Protein AF-A0A840CPN0-F1 (afdb_monomer_lite)

Sequence (79 aa):
MNLLFVDCLFYKMFVIDADQEAADKLMIKINEIHDDLLKRVNVNEGKEVKGRVKAYYKKLRADIKVQADIIAKEIAVLG

Radius of gyration: 15.74 Å; chains: 1; bounding box: 33×17×46 Å

Organism: NCBI:txid637886

Secondary structure (DSSP, 8-state):
-HHHHHHHHHHHHHSTT--HHHHHHHHHHHHHHHHHHHHHHHS-SSTTSTTTHHHHHHHHHHHHHHHHHHHHHHHHHH-

Foldseek 3Di:
DVVLLVLLVCQVPPPPPFPVVLSVVLNVVVVVVVVVLVVLVVDPPVVVPPPCVVVSVVVSVVVVVVSVVVSVVSSVVRD

Structure (mmCIF, N/CA/C/O backbone):
data_AF-A0A840CPN0-F1
#
_entry.id   AF-A0A840CPN0-F1
#
loop_
_atom_site.group_PDB
_atom_site.id
_atom_site.type_symbol
_atom_site.label_atom_id
_atom_site.label_alt_id
_atom_site.label_comp_id
_atom_site.label_asym_id
_atom_site.label_entity_id
_atom_site.label_seq_id
_atom_site.pdbx_PDB_ins_code
_atom_site.Cartn_x
_atom_site.Cartn_y
_atom_site.Cartn_z
_atom_site.occupancy
_atom_site.B_iso_or_equiv
_atom_site.auth_seq_id
_atom_site.auth_comp_id
_atom_site.auth_asym_id
_atom_site.auth_atom_id
_atom_site.pdbx_PDB_model_num
ATOM 1 N N . MET A 1 1 ? -2.291 6.124 -2.752 1.00 74.69 1 MET A N 1
ATOM 2 C CA . MET A 1 1 ? -1.782 5.849 -1.392 1.00 74.69 1 MET A CA 1
ATOM 3 C C . MET A 1 1 ? -2.369 6.773 -0.347 1.00 74.69 1 MET A C 1
ATOM 5 O O . MET A 1 1 ? -2.779 6.249 0.669 1.00 74.69 1 MET A O 1
ATOM 9 N N . ASN A 1 2 ? -2.515 8.079 -0.602 1.00 84.44 2 ASN A N 1
ATOM 10 C CA . ASN A 1 2 ? -3.154 8.987 0.368 1.00 84.44 2 ASN A CA 1
ATOM 11 C C . ASN A 1 2 ? -4.549 8.526 0.821 1.00 84.44 2 ASN A C 1
ATOM 13 O O . ASN A 1 2 ? -4.851 8.632 1.998 1.00 84.44 2 ASN A O 1
ATOM 17 N N . LEU A 1 3 ? -5.363 7.957 -0.081 1.00 88.88 3 LEU A N 1
ATOM 18 C CA . LEU A 1 3 ? -6.677 7.420 0.291 1.00 88.88 3 LEU A CA 1
ATOM 19 C C . LEU A 1 3 ? -6.574 6.255 1.293 1.00 88.88 3 LEU A C 1
ATOM 21 O O . LEU A 1 3 ? -7.219 6.306 2.323 1.00 88.88 3 LEU A O 1
ATOM 25 N N . LEU A 1 4 ? -5.668 5.298 1.063 1.00 91.31 4 LEU A N 1
ATOM 26 C CA . LEU A 1 4 ? -5.423 4.172 1.981 1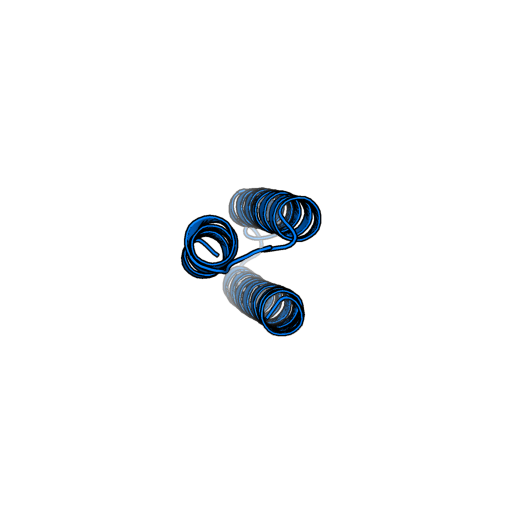.00 91.31 4 LEU A CA 1
ATOM 27 C C . LEU A 1 4 ? -4.920 4.640 3.356 1.00 91.31 4 LEU A C 1
ATOM 29 O O . LEU A 1 4 ? -5.248 4.056 4.378 1.00 91.31 4 LEU A O 1
ATOM 33 N N . PHE A 1 5 ? -4.125 5.713 3.388 1.00 92.19 5 PHE A N 1
ATOM 34 C CA . PHE A 1 5 ? -3.670 6.311 4.643 1.00 92.19 5 PHE A CA 1
ATOM 35 C C . PHE A 1 5 ? -4.829 6.961 5.411 1.00 92.19 5 PHE A C 1
ATOM 37 O O . PHE A 1 5 ? -4.913 6.851 6.632 1.00 92.19 5 PHE A O 1
ATOM 44 N N . VAL A 1 6 ? -5.732 7.622 4.684 1.00 93.31 6 VAL A N 1
ATOM 45 C CA . VAL A 1 6 ? -6.969 8.178 5.236 1.00 93.31 6 VAL A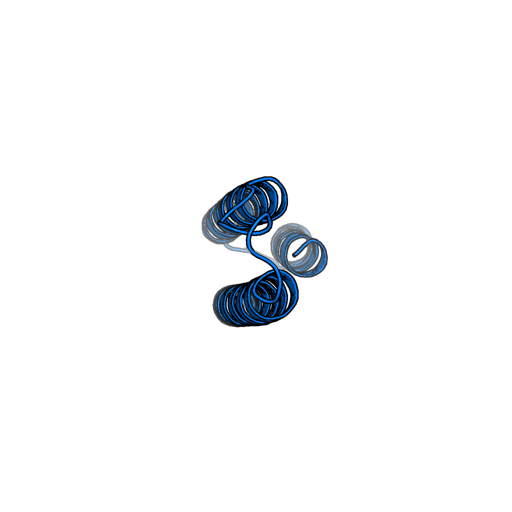 CA 1
ATOM 46 C C . VAL A 1 6 ? -7.882 7.060 5.742 1.00 93.31 6 VAL A C 1
ATOM 48 O O . VAL A 1 6 ? -8.415 7.202 6.834 1.00 93.31 6 VAL A O 1
ATOM 51 N N . ASP A 1 7 ? -7.992 5.931 5.039 1.00 92.06 7 ASP A N 1
ATOM 52 C CA . ASP A 1 7 ? -8.771 4.771 5.495 1.00 92.06 7 ASP A CA 1
ATOM 53 C C . ASP A 1 7 ? -8.244 4.230 6.838 1.00 92.06 7 ASP A C 1
ATOM 55 O O . ASP A 1 7 ? -9.025 4.021 7.766 1.00 92.06 7 ASP A O 1
ATOM 59 N N . CYS A 1 8 ? -6.918 4.111 7.003 1.00 93.19 8 CYS A N 1
ATOM 60 C CA . CYS A 1 8 ? -6.318 3.766 8.297 1.00 93.19 8 CYS A CA 1
ATOM 61 C C . CYS A 1 8 ? -6.630 4.806 9.387 1.00 93.19 8 CYS A C 1
ATOM 63 O O . CYS A 1 8 ? -6.920 4.437 10.523 1.00 93.19 8 CYS A O 1
ATOM 65 N N . LEU A 1 9 ? -6.593 6.105 9.064 1.00 93.56 9 LEU A N 1
ATOM 66 C CA . LEU A 1 9 ? -6.976 7.159 10.011 1.00 93.56 9 LEU A CA 1
ATOM 67 C C . LEU A 1 9 ? -8.448 7.049 10.418 1.00 93.56 9 LEU A C 1
ATOM 69 O O . LEU A 1 9 ? -8.759 7.172 11.601 1.00 93.56 9 LEU A O 1
ATOM 73 N N . PHE A 1 10 ? -9.346 6.794 9.465 1.00 93.81 10 PHE A N 1
ATOM 74 C CA . PHE A 1 10 ? -10.764 6.605 9.749 1.00 93.81 10 PHE A CA 1
ATOM 75 C C . PHE A 1 10 ? -10.991 5.405 10.668 1.00 93.81 10 PHE A C 1
ATOM 77 O O . PHE A 1 10 ? -11.702 5.540 11.662 1.00 93.81 10 PHE A O 1
ATOM 84 N N . TYR A 1 11 ? -10.337 4.276 10.389 1.00 93.69 11 TYR A N 1
ATOM 85 C CA . TYR A 1 11 ? -10.370 3.106 11.264 1.00 93.69 11 TYR A CA 1
ATOM 86 C C . TYR A 1 11 ? -9.957 3.472 12.698 1.00 93.69 11 TYR A C 1
ATOM 88 O O . TYR A 1 11 ? -10.717 3.255 13.637 1.00 93.69 11 TYR A O 1
ATOM 96 N N . LYS A 1 12 ? -8.811 4.144 12.869 1.00 93.69 12 LYS A N 1
ATOM 97 C CA . LYS A 1 12 ? -8.308 4.549 14.193 1.00 93.69 12 LYS A CA 1
ATOM 98 C C . LYS A 1 12 ? -9.232 5.508 14.945 1.00 93.69 12 LYS A C 1
ATOM 100 O O . LYS A 1 12 ? -9.287 5.450 16.171 1.00 93.69 12 LYS A O 1
ATOM 105 N N . MET A 1 13 ? -9.886 6.429 14.239 1.00 93.81 13 MET A N 1
ATOM 106 C CA . MET A 1 13 ? -10.656 7.514 14.856 1.00 93.81 13 MET A CA 1
ATOM 107 C C . MET A 1 13 ? -12.123 7.166 15.115 1.00 93.81 13 MET A C 1
ATOM 109 O O . MET A 1 13 ? -12.719 7.743 16.023 1.00 93.81 13 MET A O 1
ATOM 113 N N . PHE A 1 14 ? -12.715 6.283 14.309 1.00 93.25 14 PHE A N 1
ATOM 114 C CA . PHE A 1 14 ? -14.166 6.071 14.302 1.00 93.25 14 PHE A CA 1
ATOM 115 C C . PHE A 1 14 ? -14.599 4.638 14.635 1.00 93.25 14 PHE A C 1
ATOM 117 O O . PHE A 1 14 ? -15.781 4.434 14.909 1.00 93.25 14 PHE A O 1
ATOM 124 N N . VAL A 1 15 ? -13.687 3.658 14.655 1.00 93.12 15 VAL A N 1
ATOM 125 C CA . VAL A 1 15 ? -13.998 2.295 15.111 1.00 93.12 15 VAL A CA 1
ATOM 126 C C . VAL A 1 15 ? -13.768 2.193 16.622 1.00 93.12 15 VAL A C 1
ATOM 128 O O . VAL A 1 15 ? -12.711 2.556 17.138 1.00 93.12 15 VAL A O 1
ATOM 131 N N . ILE A 1 16 ? -14.785 1.717 17.345 1.00 92.94 16 ILE A N 1
ATOM 132 C CA . ILE A 1 16 ? -14.696 1.463 18.789 1.00 92.94 16 ILE A CA 1
ATOM 133 C C . ILE A 1 16 ? -13.761 0.270 19.011 1.00 92.94 16 ILE A C 1
ATOM 135 O O . ILE A 1 16 ? -13.872 -0.728 18.304 1.00 92.94 16 ILE A O 1
ATOM 139 N N . ASP A 1 17 ? -12.845 0.392 19.975 1.00 92.25 17 ASP A N 1
ATOM 140 C CA . ASP A 1 17 ? -11.826 -0.620 20.295 1.00 92.25 17 ASP A CA 1
ATOM 141 C C . ASP A 1 17 ? -10.934 -1.013 19.101 1.00 92.25 17 ASP A C 1
ATOM 143 O O . ASP A 1 17 ? -10.432 -2.134 19.022 1.00 92.25 17 ASP A O 1
ATOM 147 N N . ALA A 1 18 ? -10.718 -0.077 18.168 1.00 91.81 18 ALA A N 1
ATOM 148 C CA . ALA A 1 18 ? -9.829 -0.269 17.027 1.00 91.81 18 ALA A CA 1
ATOM 149 C C . ALA A 1 18 ? -8.419 -0.695 17.463 1.00 91.81 18 ALA A C 1
ATOM 151 O O . ALA A 1 18 ? -7.844 -0.117 18.393 1.00 91.81 18 ALA A O 1
ATOM 152 N N . ASP A 1 19 ? -7.821 -1.634 16.726 1.00 94.31 19 ASP A N 1
ATOM 153 C CA . ASP A 1 19 ? -6.423 -2.019 16.909 1.00 94.31 19 ASP A CA 1
ATOM 154 C C . ASP A 1 19 ? -5.503 -0.914 16.363 1.00 94.31 19 ASP A C 1
ATOM 156 O O . ASP A 1 19 ? -5.089 -0.894 15.198 1.00 94.31 19 ASP A O 1
ATOM 160 N N . GLN A 1 20 ? -5.214 0.052 17.235 1.00 93.25 20 GLN A N 1
ATOM 161 C CA . GLN A 1 20 ? -4.396 1.219 16.919 1.00 93.25 20 GLN A CA 1
ATOM 162 C C . GLN A 1 20 ? -2.990 0.816 16.453 1.00 93.25 20 GLN A C 1
ATOM 164 O O . GLN A 1 20 ? -2.447 1.452 15.550 1.00 93.25 20 GLN A O 1
ATOM 169 N N . GLU A 1 21 ? -2.414 -0.247 17.027 1.00 94.94 21 GLU A N 1
ATOM 170 C CA . GLU A 1 21 ? -1.057 -0.696 16.708 1.00 94.94 21 GLU A CA 1
ATOM 171 C C . GLU A 1 21 ? -1.001 -1.350 15.322 1.00 94.94 21 GLU A C 1
ATOM 173 O O . GLU A 1 21 ? -0.076 -1.089 14.545 1.00 94.94 21 GLU A O 1
ATOM 178 N N . ALA A 1 22 ? -1.996 -2.171 14.975 1.00 93.19 22 ALA A N 1
ATOM 179 C CA . ALA A 1 22 ? -2.099 -2.753 13.640 1.00 93.19 22 ALA A CA 1
ATOM 180 C C . ALA A 1 22 ? -2.309 -1.677 12.564 1.00 93.19 22 ALA A C 1
ATOM 182 O O . ALA A 1 22 ? -1.664 -1.715 11.510 1.00 93.19 22 ALA A O 1
ATOM 183 N N . ALA A 1 23 ? -3.141 -0.673 12.849 1.00 93.75 23 ALA A N 1
ATOM 184 C CA . ALA A 1 23 ? -3.336 0.462 11.956 1.00 93.75 23 ALA A CA 1
ATOM 185 C C . ALA A 1 23 ? -2.060 1.307 11.796 1.00 93.75 23 ALA A C 1
ATOM 187 O O . ALA A 1 23 ? -1.712 1.678 10.675 1.00 93.75 23 ALA A O 1
ATOM 188 N N . ASP A 1 24 ? -1.316 1.555 12.879 1.00 94.81 24 ASP A N 1
ATOM 189 C CA . ASP A 1 24 ? -0.038 2.276 12.825 1.00 94.81 24 ASP A CA 1
ATOM 190 C C . ASP A 1 24 ? 1.014 1.537 11.997 1.00 94.81 24 ASP A C 1
ATOM 192 O O . ASP A 1 24 ? 1.680 2.144 11.154 1.00 94.81 24 ASP A O 1
ATOM 196 N N . LYS A 1 25 ? 1.116 0.213 12.152 1.00 95.50 25 LYS A N 1
ATOM 197 C CA . LYS A 1 25 ? 1.987 -0.624 11.311 1.00 95.50 25 LYS A CA 1
ATOM 198 C C . LYS A 1 25 ? 1.634 -0.493 9.829 1.00 95.50 25 LYS A C 1
ATOM 200 O O . LYS A 1 25 ? 2.531 -0.353 8.996 1.00 95.50 25 LYS A O 1
ATOM 205 N N . LEU A 1 26 ? 0.343 -0.487 9.492 1.00 94.38 26 LEU A N 1
ATOM 206 C CA . LEU A 1 26 ? -0.109 -0.293 8.113 1.00 94.38 26 LEU A CA 1
ATOM 207 C C . LEU A 1 26 ? 0.200 1.109 7.586 1.00 94.38 26 LEU A C 1
ATOM 209 O O . LEU A 1 26 ? 0.646 1.248 6.449 1.00 94.38 26 LEU A O 1
ATOM 213 N N . MET A 1 27 ? 0.031 2.147 8.404 1.00 94.50 27 MET A N 1
ATOM 214 C CA . MET A 1 27 ? 0.370 3.525 8.035 1.00 94.50 27 MET A CA 1
ATOM 215 C C . MET A 1 27 ? 1.874 3.706 7.786 1.00 94.50 27 MET A C 1
ATOM 217 O O . MET A 1 27 ? 2.253 4.359 6.810 1.00 94.50 27 MET A O 1
ATOM 221 N N . ILE A 1 28 ? 2.732 3.088 8.605 1.00 95.75 28 ILE A N 1
ATOM 222 C CA . ILE A 1 28 ? 4.189 3.063 8.392 1.00 95.75 28 ILE A CA 1
ATOM 223 C C . ILE A 1 28 ? 4.513 2.371 7.065 1.00 95.75 28 ILE A C 1
ATOM 225 O O . ILE A 1 28 ? 5.189 2.955 6.220 1.00 95.75 28 ILE A O 1
ATOM 229 N N . LYS A 1 29 ? 3.953 1.180 6.829 1.00 94.38 29 LYS A N 1
ATOM 230 C CA . LYS A 1 29 ? 4.149 0.427 5.582 1.00 94.38 29 LYS A CA 1
ATOM 231 C C . LYS A 1 29 ? 3.698 1.208 4.343 1.00 94.38 29 LYS A C 1
ATOM 233 O O . LYS A 1 29 ? 4.377 1.188 3.317 1.00 94.38 29 LYS A O 1
ATOM 238 N N . ILE A 1 30 ? 2.568 1.919 4.419 1.00 93.75 30 ILE A N 1
ATOM 239 C CA . ILE A 1 30 ? 2.096 2.798 3.337 1.00 93.75 30 ILE A CA 1
ATOM 240 C C . ILE A 1 30 ? 3.140 3.874 3.026 1.00 93.75 30 ILE A C 1
ATOM 242 O O . ILE A 1 30 ? 3.422 4.113 1.851 1.00 93.75 30 ILE A O 1
ATOM 246 N N . ASN A 1 31 ? 3.717 4.503 4.054 1.00 93.56 31 ASN A N 1
ATOM 247 C CA . AS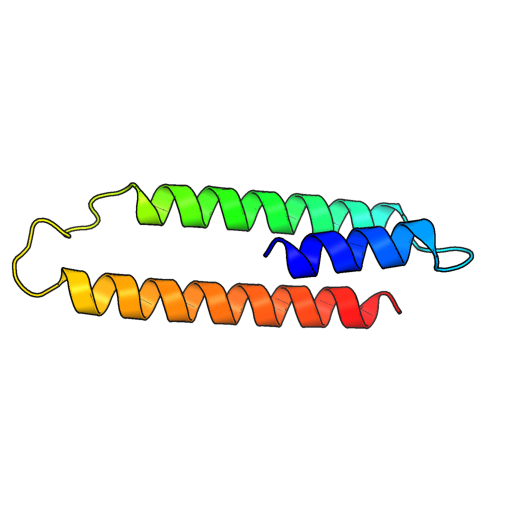N A 1 31 ? 4.743 5.531 3.886 1.00 93.56 31 ASN A CA 1
ATOM 248 C C . ASN A 1 31 ? 6.037 4.970 3.288 1.00 93.56 31 ASN A C 1
ATOM 250 O O . ASN A 1 31 ? 6.575 5.574 2.365 1.00 93.56 31 ASN A O 1
ATOM 254 N N . GLU A 1 32 ? 6.504 3.810 3.751 1.00 94.00 32 GLU A N 1
ATOM 255 C CA . GLU A 1 32 ? 7.704 3.154 3.213 1.00 94.00 32 GLU A CA 1
ATOM 256 C C . GLU A 1 32 ? 7.545 2.823 1.725 1.00 94.00 32 GLU A C 1
ATOM 258 O O . GLU A 1 32 ? 8.389 3.189 0.906 1.00 94.00 32 GLU A O 1
ATOM 263 N N . ILE A 1 33 ? 6.417 2.214 1.341 1.00 92.06 33 ILE A N 1
ATOM 264 C CA . ILE A 1 33 ? 6.150 1.899 -0.066 1.00 92.06 33 ILE A CA 1
ATOM 265 C C . ILE A 1 33 ? 6.036 3.188 -0.892 1.00 92.06 33 ILE A C 1
ATOM 267 O O . ILE A 1 33 ? 6.496 3.235 -2.035 1.00 92.06 33 ILE A O 1
ATOM 271 N N . HIS A 1 34 ? 5.434 4.245 -0.342 1.00 90.19 34 HIS A N 1
ATOM 272 C CA . HIS A 1 34 ? 5.338 5.529 -1.029 1.00 90.19 34 HIS A CA 1
ATOM 273 C C . HIS A 1 34 ? 6.718 6.153 -1.278 1.00 90.19 34 HIS A C 1
ATOM 275 O O . HIS A 1 34 ? 6.982 6.623 -2.387 1.00 90.19 34 HIS A O 1
ATOM 281 N N . ASP A 1 35 ? 7.598 6.130 -0.278 1.00 91.25 35 ASP A N 1
ATOM 282 C CA . ASP A 1 35 ? 8.964 6.646 -0.379 1.00 91.25 35 ASP A CA 1
ATOM 283 C C . ASP A 1 35 ? 9.786 5.860 -1.414 1.00 91.25 35 ASP A C 1
ATOM 285 O O . ASP A 1 35 ? 10.427 6.441 -2.293 1.00 91.25 35 ASP A O 1
ATOM 289 N N . ASP A 1 36 ? 9.679 4.531 -1.413 1.00 89.81 36 ASP A N 1
ATOM 290 C CA . ASP A 1 36 ? 10.338 3.679 -2.406 1.00 89.81 36 ASP A CA 1
ATOM 291 C C . ASP A 1 36 ? 9.832 3.935 -3.831 1.00 89.81 36 ASP A C 1
ATOM 293 O O . ASP A 1 36 ? 10.614 4.003 -4.786 1.00 89.81 36 ASP A O 1
ATOM 297 N N . LEU A 1 37 ? 8.526 4.135 -4.002 1.00 87.12 37 LEU A N 1
ATOM 298 C CA . LEU A 1 37 ? 7.953 4.501 -5.295 1.00 87.12 37 LEU A CA 1
ATOM 299 C C . LEU A 1 37 ? 8.435 5.880 -5.760 1.00 87.12 37 LEU A C 1
ATOM 301 O O . LEU A 1 37 ? 8.772 6.027 -6.936 1.00 87.12 37 LEU A O 1
AT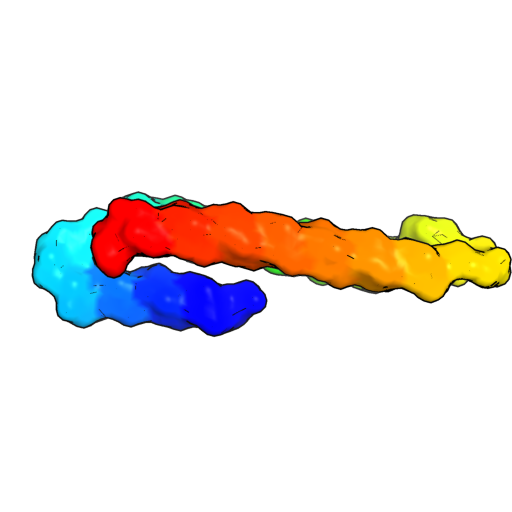OM 305 N N . LEU A 1 38 ? 8.517 6.869 -4.865 1.00 86.69 38 LEU A N 1
ATOM 306 C CA . LEU A 1 38 ? 9.064 8.194 -5.175 1.00 86.69 38 LEU A CA 1
ATOM 307 C C . LEU A 1 38 ? 10.527 8.109 -5.610 1.00 86.69 38 LEU A C 1
ATOM 309 O O . LEU A 1 38 ? 10.898 8.694 -6.632 1.00 86.69 38 LEU A O 1
ATOM 313 N N . LYS A 1 39 ? 11.346 7.318 -4.910 1.00 87.00 39 LYS A N 1
ATOM 314 C CA . LYS A 1 39 ? 12.730 7.045 -5.323 1.00 87.00 39 LYS A CA 1
ATOM 315 C C . LYS A 1 39 ? 12.770 6.449 -6.729 1.00 87.00 39 LYS A C 1
ATOM 317 O O . LYS A 1 39 ? 13.502 6.950 -7.574 1.00 87.00 39 LYS A O 1
ATOM 322 N N . ARG A 1 40 ? 11.924 5.465 -7.048 1.00 84.19 40 ARG A N 1
ATOM 323 C CA . ARG A 1 40 ? 11.853 4.845 -8.391 1.00 84.19 40 ARG A CA 1
ATOM 324 C C . ARG A 1 40 ? 11.361 5.792 -9.489 1.00 84.19 40 ARG A C 1
ATOM 326 O O . ARG A 1 40 ? 11.731 5.635 -10.659 1.00 84.19 40 ARG A O 1
ATOM 333 N N . VAL A 1 41 ? 10.528 6.774 -9.147 1.00 81.19 41 VAL A N 1
ATOM 334 C CA . VAL A 1 41 ? 10.160 7.866 -10.061 1.00 81.19 41 VAL A CA 1
ATOM 335 C C . VAL A 1 41 ? 11.353 8.789 -10.299 1.00 81.19 41 VAL A C 1
ATOM 337 O O . VAL A 1 41 ? 11.557 9.199 -11.439 1.00 81.19 41 VAL A O 1
ATOM 340 N N . ASN A 1 42 ? 12.166 9.062 -9.282 1.00 73.50 42 ASN A N 1
ATOM 341 C CA . ASN A 1 42 ? 13.313 9.965 -9.382 1.00 73.50 42 ASN A CA 1
ATOM 342 C C . ASN A 1 42 ? 14.581 9.306 -9.951 1.00 73.50 42 ASN A C 1
ATOM 344 O O . ASN A 1 42 ? 15.433 10.001 -10.499 1.00 73.50 42 ASN A O 1
ATOM 348 N N . VAL A 1 43 ? 14.707 7.978 -9.896 1.00 70.31 43 VAL A N 1
ATOM 349 C CA . VAL A 1 43 ? 15.853 7.260 -10.469 1.00 70.31 43 VAL A CA 1
ATOM 350 C C . VAL A 1 43 ? 15.699 7.117 -11.988 1.00 70.31 43 VAL A C 1
ATOM 352 O O . VAL A 1 43 ? 14.662 6.703 -12.523 1.00 70.31 43 VAL A O 1
ATOM 355 N N . ASN A 1 44 ? 16.774 7.443 -12.703 1.00 62.72 44 ASN A N 1
ATOM 356 C CA . ASN A 1 44 ? 16.937 7.187 -14.129 1.00 62.72 44 ASN A CA 1
ATOM 357 C C . ASN A 1 44 ? 17.314 5.711 -14.360 1.00 62.72 44 ASN A C 1
ATOM 359 O O . ASN A 1 44 ? 18.432 5.401 -14.758 1.00 62.72 44 ASN A O 1
ATOM 363 N N . GLU A 1 45 ? 16.383 4.780 -14.120 1.00 60.22 45 GLU A N 1
ATOM 364 C CA . GLU A 1 45 ? 16.559 3.339 -14.395 1.00 60.22 45 GLU A CA 1
ATOM 365 C C . GLU A 1 45 ? 16.598 3.050 -15.912 1.00 60.22 45 GLU A C 1
ATOM 367 O O . GLU A 1 45 ? 15.688 2.459 -16.494 1.00 60.22 45 GLU A O 1
ATOM 372 N N . GLY A 1 46 ? 17.620 3.544 -16.613 1.00 59.09 46 GLY A N 1
ATOM 373 C CA . GLY A 1 46 ? 17.719 3.419 -18.068 1.00 59.09 46 GLY A CA 1
ATOM 374 C C . GLY A 1 46 ? 16.673 4.236 -18.833 1.00 59.09 46 GLY A C 1
ATOM 375 O O . GLY A 1 46 ? 16.431 3.959 -20.007 1.00 59.09 46 GLY A O 1
ATOM 376 N N . LYS A 1 47 ? 16.066 5.257 -18.201 1.00 59.97 47 LYS A N 1
ATOM 377 C CA . LYS A 1 47 ? 15.205 6.251 -18.877 1.00 59.97 47 LYS A CA 1
ATOM 378 C C . LYS A 1 47 ? 15.946 7.009 -19.985 1.00 59.97 47 LYS A C 1
ATOM 380 O O . LYS A 1 47 ? 15.331 7.413 -20.963 1.00 59.97 47 LYS A O 1
ATOM 385 N N . GLU A 1 48 ? 17.266 7.098 -19.868 1.00 65.38 48 GLU A N 1
ATOM 386 C CA . GLU A 1 48 ? 18.163 7.640 -20.892 1.00 65.38 48 GLU A CA 1
ATOM 387 C C . GLU A 1 48 ? 18.251 6.743 -22.149 1.00 65.38 48 GLU A C 1
ATOM 389 O O . GLU A 1 48 ? 18.679 7.184 -23.214 1.00 65.38 48 GLU A O 1
ATOM 394 N N . VAL A 1 49 ? 17.802 5.480 -22.075 1.00 69.81 49 VAL A N 1
ATOM 395 C CA . VAL A 1 49 ? 17.754 4.565 -23.224 1.00 69.81 49 VAL A CA 1
ATOM 396 C C . VAL A 1 49 ? 16.462 4.792 -24.014 1.00 69.81 49 VAL A C 1
ATOM 398 O O . VAL A 1 49 ? 15.359 4.429 -23.580 1.00 69.81 49 VAL A O 1
ATOM 401 N N . LYS A 1 50 ? 16.606 5.363 -25.219 1.00 69.50 50 LYS A N 1
ATOM 402 C CA . LYS A 1 50 ? 15.509 5.619 -26.170 1.00 69.50 50 LYS A CA 1
ATOM 403 C C . LYS A 1 50 ? 14.583 4.398 -26.295 1.00 69.50 50 LYS A C 1
ATOM 405 O O . LYS A 1 50 ? 15.019 3.292 -26.596 1.00 69.50 50 LYS A O 1
ATOM 410 N N . GLY A 1 51 ? 13.286 4.610 -26.058 1.00 72.56 51 GLY A N 1
ATOM 411 C CA . GLY A 1 51 ? 12.237 3.591 -26.199 1.00 72.56 51 GLY A CA 1
ATOM 412 C C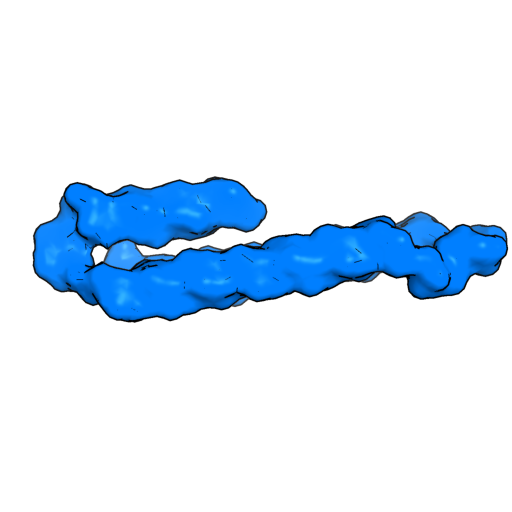 . GLY A 1 51 ? 11.872 2.812 -24.927 1.00 72.56 51 GLY A C 1
ATOM 413 O O . GLY A 1 51 ? 10.790 2.227 -24.884 1.00 72.56 51 GLY A O 1
ATOM 414 N N . ARG A 1 52 ? 12.686 2.842 -23.858 1.00 79.31 52 ARG A N 1
ATOM 415 C CA . ARG A 1 52 ? 12.397 2.085 -22.618 1.00 79.31 52 ARG A CA 1
ATOM 416 C C . ARG A 1 52 ? 11.587 2.856 -21.573 1.00 79.31 52 ARG A C 1
ATOM 418 O O . ARG A 1 52 ? 10.910 2.231 -20.760 1.00 79.31 52 ARG A O 1
ATOM 425 N N . VAL A 1 53 ? 11.553 4.189 -21.652 1.00 81.50 53 VAL A N 1
ATOM 426 C CA . VAL A 1 53 ? 10.825 5.071 -20.714 1.00 81.50 53 VAL A CA 1
ATOM 427 C C . VAL A 1 53 ? 9.353 4.675 -20.560 1.00 81.50 53 VAL A C 1
ATOM 429 O O . VAL A 1 53 ? 8.847 4.528 -19.449 1.00 81.50 53 VAL A O 1
ATOM 432 N N . LYS A 1 54 ? 8.654 4.450 -21.680 1.00 83.38 54 LYS A N 1
ATOM 433 C CA . LYS A 1 54 ? 7.228 4.087 -21.671 1.00 83.38 54 LYS A CA 1
ATOM 434 C C . LYS A 1 54 ? 6.988 2.735 -20.997 1.00 83.38 54 LYS A C 1
ATOM 436 O O . LYS A 1 54 ? 6.052 2.603 -20.211 1.00 83.38 54 LYS A O 1
ATOM 441 N N . ALA A 1 55 ? 7.823 1.741 -21.301 1.00 85.50 55 ALA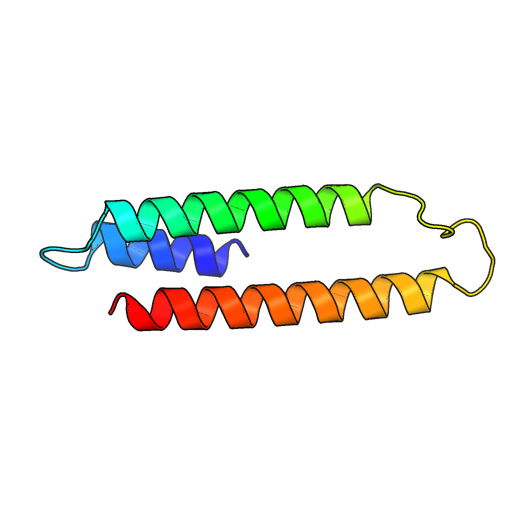 A N 1
ATOM 442 C CA . ALA A 1 55 ? 7.730 0.415 -20.696 1.00 85.50 55 ALA A CA 1
ATOM 443 C C . ALA A 1 55 ? 8.015 0.470 -19.187 1.00 85.50 55 ALA A C 1
ATOM 445 O O . ALA A 1 55 ? 7.285 -0.144 -18.410 1.00 85.50 55 ALA A O 1
ATOM 446 N N . TYR A 1 56 ? 9.002 1.271 -18.777 1.00 85.62 56 TYR A N 1
ATOM 447 C CA . TYR A 1 56 ? 9.346 1.485 -17.376 1.00 85.62 56 TYR A CA 1
ATOM 448 C C . TYR A 1 56 ? 8.174 2.062 -16.576 1.00 85.62 56 TYR A C 1
ATOM 450 O O . TYR A 1 56 ? 7.717 1.442 -15.618 1.00 85.62 56 TYR A O 1
ATOM 458 N N . TYR A 1 57 ? 7.603 3.190 -17.011 1.00 86.00 57 TYR A N 1
ATOM 459 C CA . TYR A 1 57 ? 6.463 3.785 -16.307 1.00 86.00 57 TYR A CA 1
ATOM 460 C C . TYR A 1 57 ? 5.204 2.908 -16.357 1.00 86.00 57 TYR A C 1
ATOM 462 O O . TYR A 1 57 ? 4.407 2.936 -15.419 1.00 86.00 57 TYR A O 1
ATOM 470 N N . LYS A 1 58 ? 5.017 2.094 -17.409 1.00 89.38 58 LYS A N 1
ATOM 471 C CA . LYS A 1 58 ? 3.935 1.097 -17.449 1.00 89.38 58 LYS A CA 1
ATOM 472 C C . LYS A 1 58 ? 4.111 0.044 -16.351 1.00 89.38 58 LYS A C 1
ATOM 474 O O . LYS A 1 58 ? 3.139 -0.255 -15.663 1.00 89.38 58 LYS A O 1
ATOM 479 N N . LYS A 1 59 ? 5.328 -0.481 -16.173 1.00 88.88 59 LYS A N 1
ATOM 480 C CA . LYS A 1 59 ? 5.647 -1.426 -15.095 1.00 88.88 59 LYS A CA 1
ATOM 481 C C . LYS A 1 59 ? 5.476 -0.773 -13.724 1.00 88.88 59 LYS A C 1
ATOM 483 O O . LYS A 1 59 ? 4.772 -1.320 -12.891 1.00 88.88 59 LYS A O 1
ATOM 488 N N . LEU A 1 60 ? 6.009 0.434 -13.532 1.00 88.75 60 LEU A N 1
ATOM 489 C CA . LEU A 1 60 ? 5.881 1.167 -12.272 1.00 88.75 60 LEU A CA 1
ATOM 490 C C . LEU A 1 60 ? 4.413 1.376 -11.871 1.00 88.75 60 LEU A C 1
ATOM 492 O O . LEU A 1 60 ? 4.057 1.154 -10.723 1.00 88.75 60 LEU A O 1
ATOM 496 N N . ARG A 1 61 ? 3.532 1.734 -12.814 1.00 90.25 61 ARG A N 1
ATOM 497 C CA . ARG A 1 61 ? 2.087 1.841 -12.541 1.00 90.25 61 ARG A CA 1
ATOM 498 C C . ARG A 1 61 ? 1.455 0.510 -12.138 1.00 90.25 61 ARG A C 1
ATOM 500 O O . ARG A 1 61 ? 0.587 0.504 -11.270 1.00 90.25 61 ARG A O 1
ATOM 507 N N . ALA A 1 62 ? 1.859 -0.592 -12.769 1.00 93.38 62 ALA A N 1
ATOM 508 C CA . ALA A 1 62 ? 1.382 -1.921 -12.399 1.00 93.38 62 ALA A CA 1
ATOM 509 C C . ALA A 1 62 ? 1.840 -2.292 -10.981 1.00 93.38 62 ALA A C 1
ATOM 511 O O . ALA A 1 62 ? 1.017 -2.726 -10.181 1.00 93.38 62 ALA A O 1
ATOM 512 N N . ASP A 1 63 ? 3.104 -2.026 -10.647 1.00 90.94 63 ASP A N 1
ATOM 513 C CA . ASP A 1 63 ? 3.652 -2.254 -9.309 1.00 90.94 63 ASP A CA 1
ATOM 514 C C . ASP A 1 63 ? 2.899 -1.422 -8.255 1.00 90.94 63 ASP A C 1
ATOM 516 O O . ASP A 1 63 ? 2.493 -1.959 -7.228 1.00 90.94 63 ASP A O 1
ATOM 520 N N . ILE A 1 64 ? 2.639 -0.134 -8.529 1.00 90.94 64 ILE A N 1
ATOM 521 C CA . ILE A 1 64 ? 1.841 0.742 -7.650 1.00 90.94 64 ILE A CA 1
ATOM 522 C C . ILE A 1 64 ? 0.457 0.144 -7.398 1.00 90.94 64 ILE A C 1
ATOM 524 O O . ILE A 1 64 ? -0.002 0.125 -6.258 1.00 90.94 64 ILE A O 1
ATOM 528 N N . LYS A 1 65 ? -0.212 -0.337 -8.453 1.00 92.81 65 LYS A N 1
ATOM 529 C CA . LYS A 1 65 ? -1.536 -0.950 -8.332 1.00 92.81 65 LYS A CA 1
ATOM 530 C C . LYS A 1 65 ? -1.491 -2.204 -7.460 1.00 92.81 65 LYS A C 1
ATOM 532 O O . LYS A 1 65 ? -2.292 -2.314 -6.545 1.00 92.81 65 LYS A O 1
ATOM 537 N N . VAL A 1 66 ? -0.540 -3.103 -7.706 1.00 95.12 66 VAL A N 1
ATOM 538 C CA . VAL A 1 66 ? -0.384 -4.333 -6.914 1.00 95.12 66 VAL A CA 1
ATOM 539 C C . VAL A 1 66 ? -0.155 -4.009 -5.438 1.00 95.12 66 VAL A C 1
ATOM 541 O O . VAL A 1 66 ? -0.808 -4.598 -4.583 1.00 95.12 66 VAL A O 1
ATOM 544 N N . GLN A 1 67 ? 0.717 -3.045 -5.132 1.00 93.31 67 GLN A N 1
ATOM 545 C CA . GLN A 1 67 ? 0.964 -2.629 -3.749 1.00 93.31 67 GLN A CA 1
ATOM 546 C C . GLN A 1 67 ? -0.283 -2.018 -3.100 1.00 93.31 67 GLN A C 1
ATOM 548 O O . GLN A 1 67 ? -0.609 -2.345 -1.962 1.00 93.31 67 GLN A O 1
ATOM 553 N N . ALA A 1 68 ? -1.012 -1.167 -3.828 1.00 92.50 68 ALA A N 1
ATOM 554 C CA . ALA A 1 68 ? -2.264 -0.597 -3.344 1.00 92.50 68 ALA A CA 1
ATOM 555 C C . ALA A 1 68 ? -3.321 -1.679 -3.068 1.00 92.50 68 ALA A C 1
ATOM 557 O O . ALA A 1 68 ? -3.965 -1.629 -2.026 1.00 92.50 68 ALA A O 1
ATOM 558 N N . ASP A 1 69 ? -3.457 -2.671 -3.952 1.00 94.25 69 ASP A N 1
ATOM 559 C CA . ASP A 1 69 ? -4.397 -3.785 -3.790 1.00 94.25 69 ASP A CA 1
ATOM 560 C C . ASP A 1 69 ? -4.029 -4.671 -2.582 1.00 94.25 69 ASP A C 1
ATOM 562 O O . ASP A 1 69 ? -4.916 -5.169 -1.890 1.00 94.25 69 ASP A O 1
ATOM 566 N N . ILE A 1 70 ? -2.733 -4.871 -2.309 1.00 94.38 70 ILE A N 1
ATOM 567 C CA . ILE A 1 70 ? -2.255 -5.601 -1.123 1.00 94.38 70 ILE A CA 1
ATOM 568 C C . ILE A 1 70 ? -2.620 -4.840 0.153 1.00 94.38 70 ILE A C 1
ATOM 570 O O . ILE A 1 70 ? -3.258 -5.408 1.034 1.00 94.38 70 ILE A O 1
ATOM 574 N N . ILE A 1 71 ? -2.276 -3.551 0.230 1.00 93.38 71 ILE A N 1
ATOM 575 C CA . ILE A 1 71 ? -2.591 -2.717 1.397 1.00 93.38 71 ILE A CA 1
ATOM 576 C C . ILE A 1 71 ? -4.106 -2.650 1.619 1.00 93.38 71 ILE A C 1
ATOM 578 O O . ILE A 1 71 ? -4.560 -2.792 2.747 1.00 93.38 71 ILE A O 1
ATOM 582 N N . ALA A 1 72 ? -4.901 -2.478 0.559 1.00 92.44 72 ALA A N 1
ATOM 583 C CA . ALA A 1 72 ? -6.357 -2.430 0.668 1.00 92.44 72 ALA A CA 1
ATOM 584 C C . ALA A 1 72 ? -6.935 -3.717 1.276 1.00 92.44 72 ALA A C 1
ATOM 586 O O . ALA A 1 72 ? -7.853 -3.654 2.089 1.00 92.44 72 ALA A O 1
ATOM 587 N N . LYS A 1 73 ? -6.380 -4.886 0.925 1.00 94.75 73 LYS A N 1
ATOM 588 C CA . LYS A 1 73 ? -6.767 -6.161 1.546 1.00 94.75 73 LYS A CA 1
ATOM 589 C C . LYS A 1 73 ? -6.382 -6.223 3.018 1.00 94.75 73 LYS A C 1
ATOM 591 O O . LYS A 1 73 ? -7.157 -6.741 3.806 1.00 94.75 73 LYS A O 1
ATOM 596 N N . GLU A 1 74 ? -5.209 -5.716 3.383 1.00 93.00 74 GLU A N 1
ATOM 597 C CA . GLU A 1 74 ? -4.769 -5.687 4.781 1.00 93.00 74 GLU A CA 1
ATOM 598 C C . GLU A 1 74 ? -5.640 -4.747 5.628 1.00 93.00 74 GLU A C 1
ATOM 600 O O . GLU A 1 74 ? -6.039 -5.126 6.723 1.00 93.00 74 GLU A O 1
ATOM 605 N N . ILE A 1 75 ? -6.017 -3.579 5.096 1.00 90.81 75 ILE A N 1
ATOM 606 C CA . ILE A 1 75 ? -6.970 -2.665 5.747 1.00 90.81 75 ILE A CA 1
ATOM 607 C C . ILE A 1 75 ? -8.343 -3.330 5.892 1.00 90.81 75 ILE A C 1
ATOM 609 O O . ILE A 1 75 ? -8.929 -3.273 6.964 1.00 90.81 75 ILE A O 1
ATOM 613 N N . ALA A 1 76 ? -8.836 -4.023 4.862 1.00 90.75 76 ALA A N 1
ATOM 614 C CA . ALA A 1 76 ? -10.124 -4.721 4.922 1.00 90.75 76 ALA A CA 1
ATOM 615 C C . ALA A 1 76 ? -10.175 -5.846 5.976 1.00 90.75 76 ALA A C 1
ATOM 617 O O . ALA A 1 76 ? -11.258 -6.259 6.374 1.00 90.75 76 ALA A O 1
ATOM 618 N N . VAL A 1 77 ? -9.023 -6.363 6.415 1.00 91.50 77 VAL A N 1
ATOM 619 C CA . VAL A 1 77 ? -8.940 -7.354 7.500 1.00 91.50 77 VAL A CA 1
ATOM 620 C C . VAL A 1 77 ? -9.044 -6.695 8.882 1.00 91.50 77 VAL A C 1
ATOM 622 O O . VAL A 1 77 ? -9.417 -7.375 9.834 1.00 91.50 77 VAL A O 1
ATOM 625 N N . LEU A 1 78 ? -8.751 -5.394 9.006 1.00 85.31 78 LEU A N 1
ATOM 626 C CA . LEU A 1 78 ? -8.855 -4.670 10.277 1.00 85.31 78 LEU A CA 1
ATOM 627 C C . LEU A 1 78 ? -10.303 -4.456 10.745 1.00 85.31 78 LEU A C 1
ATOM 629 O O . LEU A 1 78 ? -10.521 -4.342 11.953 1.00 85.31 78 LEU A O 1
ATOM 633 N N . GLY A 1 79 ? -11.268 -4.410 9.821 1.00 67.38 79 GLY A N 1
ATOM 634 C CA . GLY A 1 79 ? -12.691 -4.202 10.119 1.00 67.38 79 GLY A CA 1
ATOM 635 C C . GLY A 1 79 ? -13.397 -3.343 9.089 1.00 67.38 79 GLY A C 1
ATOM 636 O O . GLY A 1 79 ? -13.023 -2.156 8.973 1.00 67.38 79 GLY A O 1
#

pLDDT: mean 87.47, std 9.53, range [59.09, 95.75]